Protein AF-A0A1I3JMV0-F1 (afdb_monomer)

Radius of gyration: 22.83 Å; Cα contacts (8 Å, |Δi|>4): 314; chains: 1; bounding box: 61×29×80 Å

Sequence (159 aa):
MKTINHLLLVSIFSLASVAQADSAPYCWLLNTAMPGHGDTQLQLFDFNEQANQEANHRKKNKNRLVSGTASFDILTTPPFQHHTRLVTGSSTTVSDKIEISLHASEAENVPDSAQKRLWSGTYHLILDANTLNGIFLLRASEDDPQQTFNGEATFTQCE

Secondary structure (DSSP, 8-state):
-----------------------PPEEEEEE---TTBPPEEEEEES---TTT----------PEEEEEEEEEEE-SSSSPEEEEEEEEEEEEEETTEEEEEEEEPP-TT--SSTTHHHHHPEEEEEEETTT--EEEEEES-SS-TT-EEEEEEEEE---

Nearest PDB structures (foldseek):
  7our-assembly1_F  TM=5.540E-01  e=3.160E-01  Gammaproteobacteria bacterium
  2erv-assembly2_B  TM=3.491E-01  e=4.349E-01  Pseudomonas aeruginosa
  6l1m-assembly1_A  TM=2.552E-01  e=2.654E+00  Homo sapiens

Foldseek 3Di:
DDDDDDPPPPPPPPPPPPPPVPPAWWWKFWCLVDPQKDTKIWTKDPDDPPVPDPDDDDDDQDWDKIKDKIWMWGRPDPPIDIDIFIKIWTWGDDPQKIKTKIFTDQDPPDPPDLVNLSRGWIKIFIAGNPQRKGKIWTQSDPVCNVPIGITIIHTDHDD

Structure (mmCIF, N/CA/C/O backbone):
data_AF-A0A1I3JMV0-F1
#
_entry.id   AF-A0A1I3JMV0-F1
#
loop_
_atom_site.group_PDB
_atom_site.id
_atom_site.type_symbol
_atom_site.label_atom_id
_atom_site.label_alt_id
_atom_site.label_comp_id
_atom_site.label_asym_id
_atom_site.label_entity_id
_atom_site.label_seq_id
_atom_site.pdbx_PDB_ins_code
_atom_site.Cartn_x
_atom_site.Cartn_y
_atom_site.Cartn_z
_atom_site.occupancy
_atom_site.B_iso_or_equiv
_atom_site.auth_seq_id
_atom_site.auth_comp_id
_atom_site.auth_asym_id
_atom_site.auth_atom_id
_atom_site.pdbx_PDB_model_num
ATOM 1 N N . MET A 1 1 ? 41.546 13.741 65.936 1.00 41.06 1 MET A N 1
ATOM 2 C CA . MET A 1 1 ? 41.563 13.034 64.635 1.00 41.06 1 MET A CA 1
ATOM 3 C C . MET A 1 1 ? 40.143 12.592 64.326 1.00 41.06 1 MET A C 1
ATOM 5 O O . MET A 1 1 ? 39.497 12.049 65.209 1.00 41.06 1 MET A O 1
ATOM 9 N N . LYS A 1 2 ? 39.637 12.950 63.140 1.00 39.88 2 LYS A N 1
ATOM 10 C CA . LYS A 1 2 ? 38.269 12.686 62.666 1.00 39.88 2 LYS A CA 1
ATOM 11 C C . LYS A 1 2 ? 38.159 11.230 62.206 1.00 39.88 2 LYS A C 1
ATOM 13 O O . LYS A 1 2 ? 38.969 10.817 61.384 1.00 39.88 2 LYS A O 1
ATOM 18 N N . THR A 1 3 ? 37.148 10.501 62.659 1.00 46.22 3 THR A N 1
ATOM 19 C CA . THR A 1 3 ? 36.692 9.265 62.013 1.00 46.22 3 THR A CA 1
ATOM 20 C C . THR A 1 3 ? 35.304 9.515 61.438 1.00 46.22 3 THR A C 1
ATOM 22 O O . THR A 1 3 ? 34.389 9.980 62.112 1.00 46.22 3 THR A O 1
ATOM 25 N N . ILE A 1 4 ? 35.221 9.332 60.127 1.00 51.75 4 ILE A N 1
ATOM 26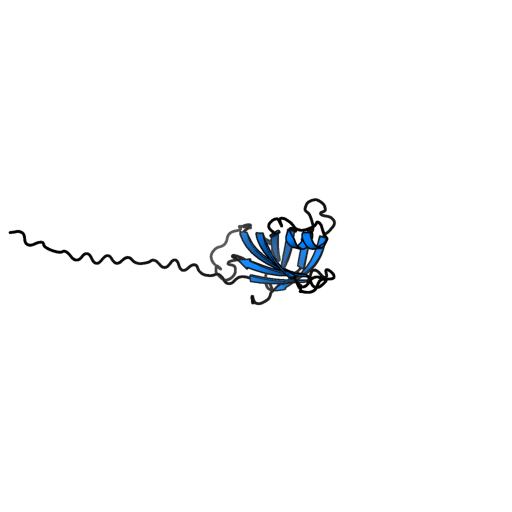 C CA . ILE A 1 4 ? 34.103 9.686 59.263 1.00 51.75 4 ILE A CA 1
ATOM 27 C C . ILE A 1 4 ? 33.124 8.507 59.265 1.00 51.75 4 ILE A C 1
ATOM 29 O O . ILE A 1 4 ? 33.499 7.394 58.907 1.00 51.75 4 ILE A O 1
ATOM 33 N N . ASN A 1 5 ? 31.875 8.754 59.666 1.00 47.25 5 ASN A N 1
ATOM 34 C CA . ASN A 1 5 ? 30.758 7.838 59.439 1.00 47.25 5 ASN A CA 1
ATOM 35 C C . ASN A 1 5 ? 30.453 7.813 57.936 1.00 47.25 5 ASN A C 1
ATOM 37 O O . ASN A 1 5 ? 29.915 8.782 57.401 1.00 47.25 5 ASN A O 1
ATOM 41 N N . HIS A 1 6 ? 30.772 6.718 57.251 1.00 43.16 6 HIS A N 1
ATOM 42 C CA . HIS A 1 6 ? 30.294 6.493 55.890 1.00 43.16 6 HIS A CA 1
ATOM 43 C C . HIS A 1 6 ? 28.914 5.832 55.941 1.00 43.16 6 HIS A C 1
ATOM 45 O O . HIS A 1 6 ? 28.786 4.618 56.071 1.00 43.16 6 HIS A O 1
ATOM 51 N N . LEU A 1 7 ? 27.876 6.668 55.853 1.00 44.28 7 LEU A N 1
ATOM 52 C CA . LEU A 1 7 ? 26.526 6.242 55.500 1.00 44.28 7 LEU A CA 1
ATOM 53 C C . LEU A 1 7 ? 26.563 5.761 54.041 1.00 44.28 7 LEU A C 1
ATOM 55 O O . LEU A 1 7 ? 26.740 6.559 53.120 1.00 44.28 7 LEU A O 1
ATOM 59 N N . LEU A 1 8 ? 26.442 4.454 53.834 1.00 45.06 8 LEU A N 1
ATOM 60 C CA . LEU A 1 8 ? 26.354 3.849 52.509 1.00 45.06 8 LEU A CA 1
ATOM 61 C C . LEU A 1 8 ? 24.922 4.066 51.995 1.00 45.06 8 LEU A C 1
ATOM 63 O O . LEU A 1 8 ? 24.015 3.291 52.290 1.00 45.06 8 LEU A O 1
ATOM 67 N N . LEU A 1 9 ? 24.701 5.179 51.286 1.00 42.88 9 LEU A N 1
ATOM 68 C CA . LEU A 1 9 ? 23.481 5.394 50.510 1.00 42.88 9 LEU A CA 1
ATOM 69 C C . LEU A 1 9 ? 23.468 4.378 49.363 1.00 42.88 9 LEU A C 1
ATOM 71 O O . LEU A 1 9 ? 24.191 4.519 48.379 1.00 42.88 9 LEU A O 1
ATOM 75 N N . VAL A 1 10 ? 22.632 3.353 49.496 1.00 49.62 10 VAL A N 1
ATOM 76 C CA . VAL A 1 10 ? 22.263 2.468 48.393 1.00 49.62 10 VAL A CA 1
ATOM 77 C C . VAL A 1 10 ? 21.330 3.264 47.480 1.00 49.62 10 VAL A C 1
ATOM 79 O O . VAL A 1 10 ? 20.122 3.325 47.698 1.00 49.62 10 VAL A O 1
ATOM 82 N N . SER A 1 11 ? 21.893 3.938 46.479 1.00 52.22 11 SER A N 1
ATOM 83 C CA . SER A 1 11 ? 21.122 4.535 45.391 1.00 52.22 11 SER A CA 1
ATOM 84 C C . SER A 1 11 ? 20.624 3.417 44.480 1.00 52.22 11 SER A C 1
ATOM 86 O O . SER A 1 11 ? 21.315 3.001 43.550 1.00 52.22 11 SER A O 1
ATOM 88 N N . ILE A 1 12 ? 19.425 2.914 44.774 1.00 55.97 12 ILE A N 1
ATOM 89 C CA . ILE A 1 12 ? 18.646 2.083 43.858 1.00 55.97 12 ILE A CA 1
ATOM 90 C C . ILE A 1 12 ? 18.182 3.014 42.734 1.00 55.97 12 ILE A C 1
ATOM 92 O O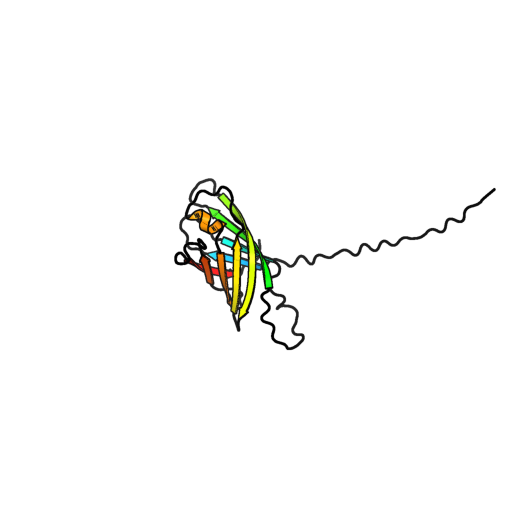 . ILE A 1 12 ? 17.104 3.603 42.791 1.00 55.97 12 ILE A O 1
ATOM 96 N N . PHE A 1 13 ? 19.030 3.204 41.724 1.00 47.25 13 PHE A N 1
ATOM 97 C CA . PHE A 1 13 ? 18.570 3.686 40.431 1.00 47.25 13 PHE A CA 1
ATOM 98 C C . PHE A 1 13 ? 17.745 2.559 39.821 1.00 47.25 13 PHE A C 1
ATOM 100 O O . PHE A 1 13 ? 18.263 1.677 39.139 1.00 47.25 13 PHE A O 1
ATOM 107 N N . SER A 1 14 ? 16.448 2.571 40.119 1.00 43.62 14 SER A N 1
ATOM 108 C CA . SER A 1 14 ? 15.452 1.876 39.324 1.00 43.62 14 SER A CA 1
ATOM 109 C C . SER A 1 14 ? 15.535 2.463 37.920 1.00 43.62 14 SER A C 1
ATOM 111 O O . SER A 1 14 ? 14.951 3.507 37.632 1.00 43.62 14 SER A O 1
ATOM 113 N N . LEU A 1 15 ? 16.315 1.814 37.057 1.00 46.97 15 LEU A N 1
ATOM 114 C CA . LEU A 1 15 ? 16.140 1.904 35.619 1.00 46.97 15 LEU A CA 1
ATOM 115 C C . LEU A 1 15 ? 14.713 1.425 35.369 1.00 46.97 15 LEU A C 1
ATOM 117 O O . LEU A 1 15 ? 14.444 0.229 35.292 1.00 46.97 15 LEU A O 1
ATOM 121 N N . ALA A 1 16 ? 13.775 2.370 35.334 1.00 45.84 16 ALA A N 1
ATOM 122 C CA . ALA A 1 16 ? 12.513 2.161 34.667 1.00 45.84 16 ALA A CA 1
ATOM 123 C C . ALA A 1 16 ? 12.890 1.906 33.210 1.00 45.84 16 ALA A C 1
ATOM 125 O O . ALA A 1 16 ? 13.118 2.841 32.443 1.00 45.84 16 ALA A O 1
ATOM 126 N N . SER A 1 17 ? 13.070 0.630 32.867 1.00 40.78 17 SER A N 1
ATOM 127 C CA . SER A 1 17 ? 13.073 0.185 31.489 1.00 40.78 17 SER A CA 1
ATOM 128 C C . SER A 1 17 ? 11.792 0.735 30.887 1.00 40.78 17 SER A C 1
ATOM 130 O O . SER A 1 17 ? 10.696 0.269 31.194 1.00 40.78 17 SER A O 1
ATOM 132 N N . VAL A 1 18 ? 11.933 1.778 30.076 1.00 44.56 18 VAL A N 1
ATOM 133 C CA . VAL A 1 18 ? 10.952 2.104 29.056 1.00 44.56 18 VAL A CA 1
ATOM 134 C C . VAL A 1 18 ? 10.909 0.879 28.159 1.00 44.56 18 VAL A C 1
ATOM 136 O O . VAL A 1 18 ? 11.702 0.728 27.238 1.00 44.56 18 VAL A O 1
ATOM 139 N N . ALA A 1 19 ? 10.034 -0.060 28.503 1.00 41.94 19 ALA A N 1
ATOM 140 C CA . ALA A 1 19 ? 9.543 -1.025 27.552 1.00 41.94 19 ALA A CA 1
ATOM 141 C C . ALA A 1 19 ? 8.811 -0.189 26.500 1.00 41.94 19 ALA A C 1
ATOM 143 O O . ALA A 1 19 ? 7.637 0.142 26.659 1.00 41.94 19 ALA A O 1
ATOM 144 N N . GLN A 1 20 ? 9.535 0.243 25.465 1.00 40.91 20 GLN A N 1
ATOM 145 C CA . GLN A 1 20 ? 8.908 0.470 24.176 1.00 40.91 20 GLN A CA 1
ATOM 146 C C . GLN A 1 20 ? 8.274 -0.872 23.848 1.00 40.91 20 GLN A C 1
ATOM 148 O O . GLN A 1 20 ? 8.967 -1.853 23.589 1.00 4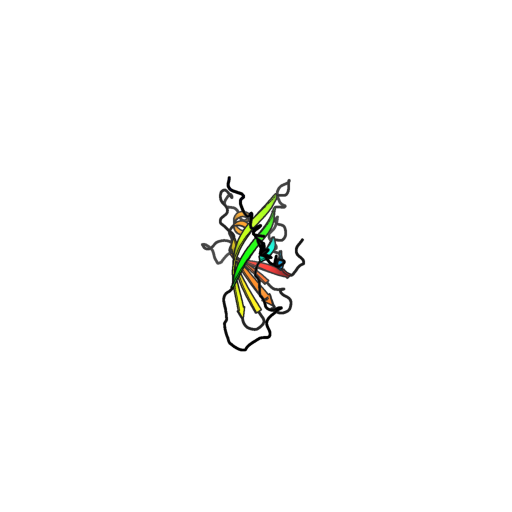0.91 20 GLN A O 1
ATOM 153 N N . ALA A 1 21 ? 6.958 -0.951 24.020 1.00 43.69 21 ALA A N 1
ATOM 154 C CA . ALA A 1 21 ? 6.198 -2.011 23.408 1.00 43.69 21 ALA A CA 1
ATOM 155 C C . ALA A 1 21 ? 6.440 -1.839 21.908 1.00 43.69 21 ALA A C 1
ATOM 157 O O . ALA A 1 21 ? 5.858 -0.946 21.296 1.00 43.69 21 ALA A O 1
ATOM 158 N N . ASP A 1 22 ? 7.376 -2.617 21.364 1.00 51.56 22 ASP A N 1
ATOM 159 C CA . ASP A 1 22 ? 7.527 -2.827 19.930 1.00 51.56 22 ASP A CA 1
ATOM 160 C C . ASP A 1 22 ? 6.198 -3.417 19.461 1.00 51.56 22 ASP A C 1
ATOM 162 O O . ASP A 1 22 ? 5.964 -4.626 19.518 1.00 51.56 22 ASP A O 1
ATOM 166 N N . SER A 1 23 ? 5.252 -2.549 19.107 1.00 63.88 23 SER A N 1
ATOM 167 C CA . SER A 1 23 ? 4.030 -2.983 18.459 1.00 63.88 23 SER A CA 1
ATOM 168 C C . SER A 1 23 ? 4.453 -3.555 17.116 1.00 63.88 23 SER A C 1
ATOM 170 O O . SER A 1 23 ? 4.969 -2.813 16.275 1.00 63.88 23 SER A O 1
ATOM 172 N N . ALA A 1 24 ? 4.264 -4.862 16.937 1.00 79.44 24 ALA A N 1
ATOM 173 C CA . ALA A 1 24 ? 4.505 -5.508 15.658 1.00 79.44 24 ALA A CA 1
ATOM 174 C C . ALA A 1 24 ? 3.763 -4.729 14.554 1.00 79.44 24 ALA A C 1
ATOM 176 O O . ALA A 1 24 ? 2.603 -4.350 14.764 1.00 79.44 24 ALA A O 1
ATOM 177 N N . PRO A 1 25 ? 4.421 -4.436 13.419 1.00 87.25 25 PRO A N 1
ATOM 178 C CA . PRO A 1 25 ? 3.782 -3.698 12.345 1.00 87.25 25 PRO A CA 1
ATOM 179 C C . PRO A 1 25 ? 2.644 -4.511 11.722 1.00 87.25 25 PRO A C 1
ATOM 181 O O . PRO A 1 25 ? 2.589 -5.737 11.819 1.00 87.25 25 PRO A O 1
ATOM 184 N N . TYR A 1 26 ? 1.741 -3.806 11.051 1.00 89.94 26 TYR A N 1
ATOM 185 C CA . TYR A 1 26 ? 0.752 -4.393 10.156 1.00 89.94 26 TYR A CA 1
ATOM 186 C C . TYR A 1 26 ? 1.300 -4.359 8.737 1.00 89.94 26 TYR A C 1
ATOM 188 O O . TYR A 1 26 ? 1.816 -3.322 8.314 1.00 89.94 26 TYR A O 1
ATOM 196 N N . CYS A 1 27 ? 1.173 -5.467 8.006 1.00 92.19 27 CYS A N 1
ATOM 197 C CA . CYS A 1 27 ? 1.750 -5.599 6.677 1.00 92.19 27 CYS A CA 1
ATOM 198 C C . CYS A 1 27 ? 0.709 -5.916 5.607 1.00 92.19 27 CYS A C 1
ATOM 200 O O . CYS A 1 27 ? -0.184 -6.739 5.803 1.00 92.19 27 CYS A O 1
ATOM 202 N N . TRP A 1 28 ? 0.867 -5.285 4.447 1.00 93.44 28 TRP A N 1
ATOM 203 C CA . TRP A 1 28 ? 0.074 -5.552 3.255 1.00 93.44 28 TRP A CA 1
ATOM 204 C C . TRP A 1 28 ? 0.958 -5.768 2.040 1.00 93.44 28 TRP A C 1
ATOM 206 O O . TRP A 1 28 ? 1.984 -5.108 1.873 1.00 93.44 28 TRP A O 1
ATOM 216 N N . LEU A 1 29 ? 0.486 -6.639 1.158 1.00 93.62 29 LEU A N 1
ATOM 217 C CA . LEU A 1 29 ? 0.948 -6.740 -0.213 1.00 93.62 29 LEU A CA 1
ATOM 218 C C . LEU A 1 29 ? -0.028 -5.969 -1.108 1.00 93.62 29 LEU A C 1
ATOM 220 O O . LEU A 1 29 ? -1.222 -6.283 -1.144 1.00 93.62 29 LEU A O 1
ATOM 224 N N . LEU A 1 30 ? 0.471 -4.938 -1.786 1.00 90.88 30 LEU A N 1
ATOM 225 C CA . LEU A 1 30 ? -0.292 -4.083 -2.689 1.00 90.88 30 LEU A CA 1
ATOM 226 C C . LEU A 1 30 ? 0.070 -4.425 -4.136 1.00 90.88 30 LEU A C 1
ATOM 228 O O . LEU A 1 30 ? 1.153 -4.079 -4.621 1.00 90.88 30 LEU A O 1
ATOM 232 N N . ASN A 1 31 ? -0.848 -5.080 -4.841 1.00 87.44 31 ASN A N 1
ATOM 233 C CA . ASN A 1 31 ? -0.652 -5.421 -6.246 1.00 87.44 31 ASN A CA 1
ATOM 234 C C . ASN A 1 31 ? -1.087 -4.257 -7.146 1.00 87.44 31 ASN A C 1
ATOM 236 O O . ASN A 1 31 ? -2.276 -4.035 -7.367 1.00 87.44 31 ASN A O 1
ATOM 240 N N . THR A 1 32 ? -0.118 -3.505 -7.669 1.00 74.19 32 THR A N 1
ATOM 241 C CA . THR A 1 32 ? -0.363 -2.338 -8.543 1.00 74.19 32 THR A CA 1
ATOM 242 C C . THR A 1 32 ? -0.674 -2.710 -9.987 1.00 74.19 32 THR A C 1
ATOM 244 O O . THR A 1 32 ? -1.045 -1.828 -10.765 1.00 74.19 32 THR A O 1
ATOM 247 N N . ALA A 1 33 ? -0.481 -3.980 -10.364 1.00 74.69 33 ALA A N 1
ATOM 248 C CA . ALA A 1 33 ? -0.501 -4.466 -11.741 1.00 74.69 33 ALA A CA 1
ATOM 249 C C . ALA A 1 33 ? 0.341 -3.609 -12.714 1.00 74.69 33 ALA A C 1
ATOM 251 O O . ALA A 1 33 ? 0.103 -3.618 -13.925 1.00 74.69 33 ALA A O 1
ATOM 252 N N . MET A 1 34 ? 1.322 -2.850 -12.204 1.00 76.69 34 MET A N 1
ATOM 253 C CA . MET A 1 34 ? 2.150 -1.974 -13.020 1.00 76.69 34 MET A CA 1
ATOM 254 C C . MET A 1 34 ? 3.223 -2.809 -13.732 1.00 76.69 34 MET A C 1
ATOM 256 O O . MET A 1 34 ? 4.035 -3.457 -13.068 1.00 76.69 34 MET A O 1
ATOM 260 N N . PRO A 1 35 ? 3.276 -2.801 -15.078 1.00 76.50 35 PRO A N 1
ATOM 261 C CA . PRO A 1 35 ? 4.269 -3.578 -15.806 1.00 76.50 35 PRO A CA 1
ATOM 262 C C . PRO A 1 35 ? 5.692 -3.207 -15.387 1.00 76.50 35 PRO A C 1
ATOM 264 O O . PRO A 1 35 ? 6.053 -2.032 -15.369 1.00 76.50 35 PRO A O 1
ATOM 267 N N . GLY A 1 36 ? 6.508 -4.221 -15.094 1.00 77.31 36 GLY A N 1
ATOM 268 C CA . GLY A 1 36 ? 7.910 -4.016 -14.741 1.00 77.31 36 GLY A CA 1
ATOM 269 C C . GLY A 1 36 ? 8.181 -3.700 -13.269 1.00 77.31 36 GLY A C 1
ATOM 270 O O . GLY A 1 36 ? 9.335 -3.450 -12.918 1.00 77.31 36 GLY A O 1
ATOM 271 N N . HIS A 1 37 ? 7.156 -3.749 -12.421 1.00 77.75 37 HIS A N 1
ATOM 272 C CA . HIS A 1 37 ? 7.267 -3.563 -10.980 1.00 77.75 37 HIS A CA 1
ATOM 273 C C . HIS A 1 37 ? 6.805 -4.813 -10.234 1.00 77.75 37 HIS A C 1
ATOM 275 O O . HIS A 1 37 ? 5.878 -5.496 -10.670 1.00 77.75 37 HIS A O 1
ATOM 281 N N . GLY A 1 38 ? 7.480 -5.111 -9.125 1.00 82.06 38 GLY A N 1
ATOM 282 C CA . GLY A 1 38 ? 6.983 -6.069 -8.143 1.00 82.06 38 GLY A CA 1
ATOM 283 C C . GLY A 1 38 ? 5.822 -5.487 -7.335 1.00 82.06 38 GLY A C 1
ATOM 284 O O . GLY A 1 38 ? 5.517 -4.292 -7.416 1.00 82.06 38 GLY A O 1
ATOM 285 N N . ASP A 1 39 ? 5.195 -6.336 -6.527 1.00 87.50 39 ASP A N 1
ATOM 286 C CA . ASP A 1 39 ? 4.200 -5.886 -5.560 1.00 87.50 39 ASP A CA 1
ATOM 287 C C . ASP A 1 39 ? 4.821 -4.897 -4.565 1.00 87.50 39 ASP A C 1
ATOM 289 O O . ASP A 1 39 ? 5.998 -4.991 -4.208 1.00 87.50 39 ASP A O 1
ATOM 293 N N . THR A 1 40 ? 4.023 -3.930 -4.113 1.00 87.44 40 THR A N 1
ATOM 294 C CA . THR A 1 40 ? 4.461 -3.000 -3.070 1.00 87.44 40 THR A CA 1
ATOM 295 C C . THR A 1 40 ? 4.156 -3.597 -1.704 1.00 87.44 40 THR A C 1
ATOM 297 O O . THR A 1 40 ? 2.998 -3.847 -1.379 1.00 87.44 40 THR A O 1
ATOM 300 N N . GLN A 1 41 ? 5.180 -3.806 -0.886 1.00 91.56 41 GLN A N 1
ATOM 301 C CA . GLN A 1 41 ? 5.014 -4.170 0.515 1.00 91.56 41 GLN A CA 1
ATOM 302 C C . GLN A 1 41 ? 4.803 -2.902 1.341 1.00 91.56 41 GLN A C 1
ATOM 304 O O . GLN A 1 41 ? 5.639 -2.000 1.325 1.00 91.56 41 GLN A O 1
ATOM 309 N N . LEU A 1 42 ? 3.692 -2.829 2.065 1.00 91.06 42 LEU A N 1
ATOM 310 C CA . LEU A 1 42 ? 3.376 -1.729 2.966 1.00 91.06 42 LEU A CA 1
ATOM 311 C C . LEU A 1 42 ? 3.432 -2.227 4.408 1.00 91.06 42 LEU A C 1
ATOM 313 O O . LEU A 1 42 ? 2.665 -3.114 4.766 1.00 91.06 42 LEU A O 1
ATOM 317 N N . GLN A 1 43 ? 4.286 -1.629 5.233 1.00 92.75 43 GLN A N 1
ATOM 318 C CA . GLN A 1 43 ? 4.376 -1.894 6.668 1.00 92.75 43 GLN A CA 1
ATOM 319 C C . GLN A 1 43 ? 3.945 -0.640 7.425 1.00 92.75 43 GLN A C 1
ATOM 321 O O . GLN A 1 43 ? 4.497 0.428 7.174 1.00 92.75 43 GLN A O 1
ATOM 326 N N . LEU A 1 44 ? 2.978 -0.736 8.339 1.00 90.44 44 LEU A N 1
ATOM 327 C CA . LEU A 1 44 ? 2.513 0.389 9.157 1.00 90.44 44 LEU A CA 1
ATOM 328 C C . LEU A 1 44 ? 2.624 0.086 10.650 1.00 90.44 44 LEU A C 1
ATOM 330 O O . LEU A 1 44 ? 2.272 -0.998 11.113 1.00 90.44 44 LEU A O 1
ATOM 334 N N . PHE A 1 45 ? 3.039 1.094 11.407 1.00 84.75 45 PHE A N 1
ATOM 335 C CA . PHE A 1 45 ? 3.061 1.114 12.863 1.00 84.75 45 PHE A CA 1
ATOM 336 C C . PHE A 1 45 ? 1.858 1.900 13.395 1.00 84.75 45 PHE A C 1
ATOM 338 O O . PHE A 1 45 ? 1.342 2.802 12.730 1.00 84.75 45 PHE A O 1
ATOM 345 N N . ASP A 1 46 ? 1.419 1.554 14.609 1.00 73.00 46 ASP A N 1
ATOM 346 C CA . ASP A 1 46 ? 0.309 2.220 15.313 1.00 73.00 46 ASP A CA 1
ATOM 347 C C . ASP A 1 46 ? -1.050 2.153 14.570 1.00 73.00 46 ASP A C 1
ATOM 349 O O . ASP A 1 46 ? -1.928 3.014 14.683 1.00 73.00 46 ASP A O 1
ATOM 353 N N . PHE A 1 47 ? -1.256 1.088 13.785 1.00 64.38 47 PHE A N 1
ATOM 354 C CA . PHE A 1 47 ? -2.528 0.827 13.120 1.00 64.38 47 PHE A CA 1
ATOM 355 C C . PHE A 1 47 ? -3.485 0.068 14.055 1.00 64.38 47 PHE A C 1
ATOM 357 O O . PHE A 1 47 ? -3.557 -1.150 14.071 1.00 64.38 47 PHE A O 1
ATOM 364 N N . ASN A 1 48 ? -4.259 0.836 14.823 1.00 58.84 48 ASN A N 1
ATOM 365 C CA . ASN A 1 48 ? -5.456 0.418 15.565 1.00 58.84 48 ASN A CA 1
ATOM 366 C C . ASN A 1 48 ? -5.270 -0.502 16.801 1.00 58.84 48 ASN A C 1
ATOM 368 O O . ASN A 1 48 ? -5.014 -1.696 16.713 1.00 58.84 48 ASN A O 1
ATOM 372 N N . GLU A 1 49 ? -5.599 0.058 17.974 1.00 50.44 49 GLU A N 1
ATOM 373 C CA . GLU A 1 49 ? -5.832 -0.617 19.268 1.00 50.44 49 GLU A CA 1
ATOM 374 C C . GLU A 1 49 ? -7.131 -1.461 19.336 1.00 50.44 49 GLU A C 1
ATOM 376 O O . GLU A 1 49 ? -7.611 -1.770 20.430 1.00 50.44 49 GLU A O 1
ATOM 381 N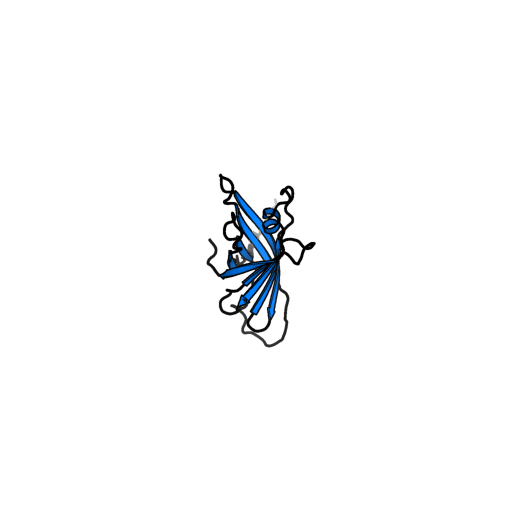 N . GLN A 1 50 ? -7.766 -1.831 18.216 1.00 47.16 50 GLN A N 1
ATOM 382 C CA . GLN A 1 50 ? -9.036 -2.584 18.253 1.00 47.16 50 GLN A CA 1
ATOM 383 C C . GLN A 1 50 ? -8.911 -4.006 18.824 1.00 47.16 50 GLN A C 1
ATOM 385 O O . GLN A 1 50 ? -9.929 -4.662 19.012 1.00 47.16 50 GLN A O 1
ATOM 390 N N . ALA A 1 51 ? -7.707 -4.446 19.197 1.00 46.06 51 ALA A N 1
ATOM 391 C CA . ALA A 1 51 ? -7.506 -5.653 19.989 1.00 46.06 51 ALA A CA 1
ATOM 392 C C . ALA A 1 51 ? -7.652 -5.457 21.514 1.00 46.06 51 ALA A C 1
ATOM 394 O O . ALA A 1 51 ? -7.658 -6.463 22.215 1.00 46.06 51 ALA A O 1
ATOM 395 N N . ASN A 1 52 ? -7.761 -4.230 22.061 1.00 39.19 52 ASN A N 1
ATOM 396 C CA . ASN A 1 52 ? -7.602 -4.059 23.519 1.00 39.19 52 ASN A CA 1
ATOM 397 C C . ASN A 1 52 ? -8.626 -3.235 24.309 1.00 39.19 52 ASN A C 1
ATOM 399 O O . ASN A 1 52 ? -8.472 -3.187 25.527 1.00 39.19 52 ASN A O 1
ATOM 403 N N . GLN A 1 53 ? -9.665 -2.615 23.735 1.00 40.59 53 GLN A N 1
ATOM 404 C CA . GLN A 1 53 ? -10.636 -1.876 24.568 1.00 40.59 53 GLN A CA 1
ATOM 405 C C . GLN A 1 53 ? -12.087 -1.971 24.079 1.00 40.59 53 GLN A C 1
ATOM 407 O O . GLN A 1 53 ? -12.701 -0.991 23.656 1.00 40.59 53 GLN A O 1
ATOM 412 N N . GLU A 1 54 ? -12.700 -3.132 24.312 1.00 44.31 54 GLU A N 1
ATOM 413 C CA . GLU A 1 54 ? -14.042 -3.155 24.905 1.00 44.31 54 GLU A CA 1
ATOM 414 C C . GLU A 1 54 ? -13.999 -2.44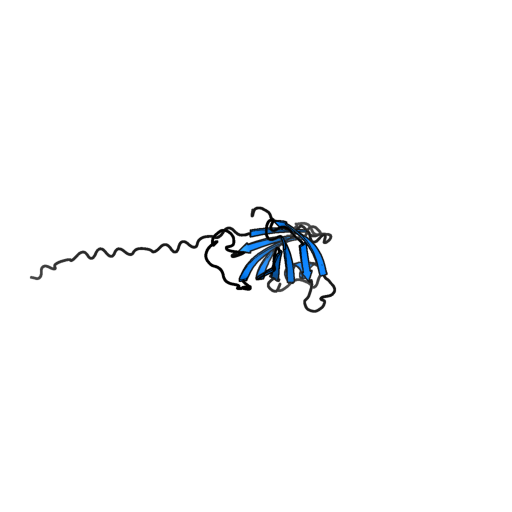5 26.274 1.00 44.31 54 GLU A C 1
ATOM 416 O O . GLU A 1 54 ? -13.974 -3.074 27.325 1.00 44.31 54 GLU A O 1
ATOM 421 N N . ALA A 1 55 ? -13.930 -1.115 26.298 1.00 43.31 55 ALA A N 1
ATOM 422 C CA . ALA A 1 55 ? -14.098 -0.366 27.538 1.00 43.31 55 ALA A CA 1
ATOM 423 C C . ALA A 1 55 ? -14.547 1.068 27.244 1.00 43.31 55 ALA A C 1
ATOM 425 O O . ALA A 1 55 ? -13.746 1.991 27.137 1.00 43.31 55 ALA A O 1
ATOM 426 N N . ASN A 1 56 ? -15.870 1.242 27.223 1.00 37.69 56 ASN A N 1
ATOM 427 C CA . ASN A 1 56 ? -16.605 2.504 27.357 1.00 37.69 56 ASN A CA 1
ATOM 428 C C . ASN A 1 56 ? -16.966 3.244 26.058 1.00 37.69 56 ASN A C 1
ATOM 430 O O . ASN A 1 56 ? -16.290 4.152 25.585 1.00 37.69 56 ASN A O 1
ATOM 434 N N . HIS A 1 57 ? -18.157 2.907 25.558 1.00 45.06 57 HIS A N 1
ATOM 435 C CA . HIS A 1 57 ? -19.170 3.824 25.024 1.00 45.06 57 HIS A CA 1
ATOM 436 C C . HIS A 1 57 ? -18.773 5.317 24.919 1.00 45.06 57 HIS A C 1
ATOM 438 O O . HIS A 1 57 ? -19.022 6.083 25.849 1.00 45.06 57 HIS A O 1
ATOM 444 N N . ARG A 1 58 ? -18.273 5.769 23.757 1.00 39.88 58 ARG A N 1
ATOM 445 C CA . ARG A 1 58 ? -18.617 7.072 23.132 1.00 39.88 58 ARG A CA 1
ATOM 446 C C . ARG A 1 58 ? -17.813 7.321 21.852 1.00 39.88 58 ARG A C 1
ATOM 448 O O . ARG A 1 58 ? -16.603 7.490 21.892 1.00 39.88 58 ARG A O 1
ATOM 455 N N . LYS A 1 59 ? -18.549 7.453 20.742 1.00 47.50 59 LYS A N 1
ATOM 456 C CA . LYS A 1 59 ? -18.239 8.232 19.529 1.00 47.50 59 LYS A CA 1
ATOM 457 C C . LYS A 1 59 ? -16.941 9.050 19.605 1.00 47.50 59 LYS A C 1
ATOM 459 O O . LYS A 1 59 ? -16.975 10.174 20.102 1.00 47.50 59 LYS A O 1
ATOM 464 N N . LYS A 1 60 ? -15.854 8.570 19.007 1.00 44.88 60 LYS A N 1
ATOM 465 C CA . LYS A 1 60 ? -14.871 9.455 18.377 1.00 44.88 60 LYS A CA 1
ATOM 466 C C . LYS A 1 60 ? -14.285 8.753 17.162 1.00 44.88 60 LYS A C 1
ATOM 468 O O . LYS A 1 60 ? -13.447 7.873 17.299 1.00 44.88 60 LYS A O 1
ATOM 473 N N . ASN A 1 61 ? -14.737 9.197 15.996 1.00 51.88 61 ASN A N 1
ATOM 474 C CA . ASN A 1 61 ? -14.084 9.016 14.708 1.00 51.88 61 ASN A CA 1
ATOM 475 C C . ASN A 1 61 ? -12.730 9.752 14.776 1.00 51.88 61 ASN A C 1
ATOM 477 O O . ASN A 1 61 ? -12.604 10.900 14.355 1.00 51.88 61 ASN A O 1
ATOM 481 N N . LYS A 1 62 ? -11.769 9.195 15.518 1.00 59.94 62 LYS A N 1
ATOM 482 C CA . LYS A 1 62 ? -10.441 9.785 15.679 1.00 59.94 62 LYS A CA 1
ATOM 483 C C . LYS A 1 62 ? -9.645 9.367 14.459 1.00 59.94 62 LYS A C 1
ATOM 485 O O . LYS A 1 62 ? -9.277 8.202 14.363 1.00 59.94 62 LYS A O 1
ATOM 490 N N . ASN A 1 63 ? -9.362 10.322 13.579 1.00 70.50 63 ASN A N 1
ATOM 491 C CA . ASN A 1 63 ? -8.268 10.166 12.634 1.00 70.50 63 ASN A CA 1
ATOM 492 C C . ASN A 1 63 ? -7.016 9.833 13.453 1.00 70.50 63 ASN A C 1
ATOM 494 O O . ASN A 1 63 ? -6.616 10.619 14.319 1.00 70.50 63 ASN A O 1
ATOM 498 N N . ARG A 1 64 ? -6.455 8.646 13.245 1.00 78.38 64 ARG A N 1
ATOM 499 C CA . ARG A 1 64 ? -5.207 8.220 13.878 1.00 78.38 64 ARG A CA 1
ATOM 500 C C . ARG A 1 64 ? -4.074 8.503 12.923 1.00 78.38 64 ARG A C 1
ATOM 502 O O . ARG A 1 64 ? -4.213 8.223 11.739 1.00 78.38 64 ARG A O 1
ATOM 509 N N . LEU A 1 65 ? -2.980 9.052 13.430 1.00 84.94 65 LEU A N 1
ATOM 510 C CA . LEU A 1 65 ? -1.765 9.173 12.640 1.00 84.94 65 LEU A CA 1
ATOM 511 C C . LEU A 1 65 ? -1.159 7.784 12.485 1.00 84.94 65 LEU A C 1
ATOM 513 O O . LEU A 1 65 ? -1.113 7.026 13.447 1.00 84.94 65 LEU A O 1
ATOM 517 N N . VAL A 1 66 ? -0.736 7.461 11.273 1.00 86.94 66 VAL A N 1
ATOM 518 C CA . VAL A 1 66 ? -0.073 6.197 10.953 1.00 86.94 66 VAL A CA 1
ATOM 519 C C . VAL A 1 66 ? 1.214 6.508 10.212 1.00 86.94 66 VAL A C 1
ATOM 521 O O . VAL A 1 66 ? 1.289 7.480 9.452 1.00 86.94 66 VAL A O 1
ATOM 524 N N . SER A 1 67 ? 2.236 5.700 10.438 1.00 89.00 67 SER A N 1
ATOM 525 C CA . SER A 1 67 ? 3.522 5.829 9.762 1.00 89.00 67 SER A CA 1
ATOM 526 C C . SER A 1 67 ? 4.105 4.459 9.478 1.00 89.00 67 SER A C 1
ATOM 528 O O . SER A 1 67 ? 3.718 3.469 10.094 1.00 89.00 67 SER A O 1
ATOM 530 N N . GLY A 1 68 ? 5.035 4.392 8.538 1.00 89.44 68 GLY A N 1
ATOM 531 C CA . GLY A 1 68 ? 5.738 3.158 8.244 1.00 89.44 68 GLY A CA 1
ATOM 532 C C . GLY A 1 68 ? 6.478 3.224 6.926 1.00 89.44 68 GLY A C 1
ATOM 533 O O . GLY A 1 68 ? 6.972 4.288 6.551 1.00 89.44 68 GLY A O 1
ATOM 534 N N . THR A 1 69 ? 6.580 2.101 6.231 1.00 90.44 69 THR A N 1
ATOM 535 C CA . THR A 1 69 ? 7.387 1.972 5.020 1.00 90.44 69 THR A CA 1
ATOM 536 C C . THR A 1 69 ? 6.595 1.371 3.870 1.00 90.44 69 THR A C 1
ATOM 538 O O . THR A 1 69 ? 5.805 0.450 4.052 1.00 90.44 69 THR A O 1
ATOM 541 N N . ALA A 1 70 ? 6.819 1.896 2.669 1.00 89.06 70 ALA A N 1
ATOM 542 C CA . ALA A 1 70 ? 6.407 1.272 1.419 1.00 89.06 70 ALA A CA 1
ATOM 543 C C . ALA A 1 70 ? 7.661 0.831 0.658 1.00 89.06 70 ALA A C 1
ATOM 545 O O . ALA A 1 70 ? 8.559 1.648 0.431 1.00 89.06 70 ALA A O 1
ATOM 546 N N . SER A 1 71 ? 7.721 -0.441 0.277 1.00 88.31 71 SER A N 1
ATOM 547 C CA . SER A 1 71 ? 8.843 -1.046 -0.439 1.00 88.31 71 SER A CA 1
ATOM 548 C C . SER A 1 71 ? 8.391 -1.676 -1.750 1.00 88.31 71 SER A C 1
ATOM 550 O O . SER A 1 71 ? 7.332 -2.288 -1.790 1.00 88.31 71 SER A O 1
ATOM 552 N N . PHE A 1 72 ? 9.182 -1.560 -2.813 1.00 83.88 72 PHE A N 1
ATOM 553 C CA . PHE A 1 72 ? 8.871 -2.146 -4.121 1.00 83.88 72 PHE A CA 1
ATOM 554 C C . PHE A 1 72 ? 10.147 -2.472 -4.903 1.00 83.88 72 PHE A C 1
ATOM 556 O O . PHE A 1 72 ? 11.199 -1.859 -4.699 1.00 83.88 72 PHE A O 1
ATOM 563 N N . ASP A 1 73 ? 10.013 -3.393 -5.856 1.00 84.19 73 ASP A N 1
ATOM 564 C CA . ASP A 1 73 ? 11.092 -3.814 -6.748 1.00 84.19 73 ASP A CA 1
ATOM 565 C C . ASP A 1 73 ? 10.880 -3.308 -8.178 1.00 84.19 73 ASP A C 1
ATOM 567 O O . ASP A 1 73 ? 9.765 -3.327 -8.711 1.00 84.19 73 ASP A O 1
ATOM 571 N N . ILE A 1 74 ? 11.967 -2.895 -8.833 1.00 81.00 74 ILE A N 1
ATOM 572 C CA . ILE A 1 74 ? 12.004 -2.610 -10.273 1.00 81.00 74 ILE A CA 1
ATOM 573 C C . ILE A 1 74 ? 12.584 -3.828 -10.993 1.00 81.00 74 ILE A C 1
ATOM 575 O O . ILE A 1 74 ? 13.765 -4.153 -10.847 1.00 81.00 74 ILE A O 1
ATOM 579 N N . LEU A 1 75 ? 11.748 -4.481 -11.800 1.00 81.56 75 LEU A N 1
ATOM 580 C CA . LEU A 1 75 ? 12.059 -5.743 -12.480 1.00 81.56 75 LEU A CA 1
ATOM 581 C C . LEU A 1 75 ? 12.538 -5.544 -13.926 1.00 81.56 75 LEU A C 1
ATOM 583 O O . LEU A 1 75 ? 13.023 -6.481 -14.557 1.00 81.56 75 LEU A O 1
ATOM 587 N N . THR A 1 76 ? 12.413 -4.332 -14.473 1.00 75.94 76 THR A N 1
ATOM 588 C CA . THR A 1 76 ? 12.746 -4.040 -15.879 1.00 75.94 76 THR A CA 1
ATOM 589 C C . THR A 1 76 ? 14.238 -3.953 -16.172 1.00 75.94 76 THR A C 1
ATOM 591 O O . THR A 1 76 ? 14.626 -4.033 -17.336 1.00 75.94 76 THR A O 1
ATOM 594 N N . THR A 1 77 ? 15.077 -3.757 -15.154 1.00 67.81 77 THR A N 1
ATOM 595 C CA . THR A 1 77 ? 16.498 -3.444 -15.341 1.00 67.81 77 THR A CA 1
ATOM 596 C C . THR A 1 77 ? 17.336 -4.300 -14.397 1.00 67.81 77 THR A C 1
ATOM 598 O O . THR A 1 77 ? 17.286 -4.071 -13.194 1.00 67.81 77 THR A O 1
ATOM 601 N N . PRO A 1 78 ? 18.103 -5.288 -14.891 1.00 73.12 78 PRO A N 1
ATOM 602 C CA . PRO A 1 78 ? 19.066 -6.007 -14.063 1.00 73.12 78 PRO A CA 1
ATOM 603 C C . PRO A 1 78 ? 20.263 -5.107 -13.688 1.00 73.12 78 PRO A C 1
ATOM 605 O O . PRO A 1 78 ? 20.766 -4.392 -14.559 1.00 73.12 78 PRO A O 1
ATOM 608 N N . PRO A 1 79 ? 20.781 -5.169 -12.448 1.00 79.12 79 PRO A N 1
ATOM 609 C CA . PRO A 1 79 ? 20.244 -5.922 -11.313 1.00 79.12 79 PRO A CA 1
ATOM 610 C C . PRO A 1 79 ? 18.940 -5.298 -10.799 1.00 79.12 79 PRO A C 1
ATOM 612 O O . PRO A 1 79 ? 18.826 -4.074 -10.775 1.00 79.12 79 PRO A O 1
ATOM 615 N N . PHE A 1 80 ? 17.988 -6.140 -10.374 1.00 81.00 80 PHE A N 1
ATOM 616 C CA . PHE A 1 80 ? 16.730 -5.667 -9.791 1.00 81.00 80 PHE A CA 1
ATOM 617 C C . PHE A 1 80 ? 17.007 -4.678 -8.662 1.00 81.00 80 PHE A C 1
ATOM 619 O O . PHE A 1 80 ? 17.905 -4.890 -7.843 1.00 81.00 80 PHE A O 1
ATOM 626 N N . GLN A 1 81 ? 16.251 -3.585 -8.653 1.00 80.88 81 GLN A N 1
ATOM 627 C CA . GLN A 1 81 ? 16.450 -2.503 -7.698 1.00 8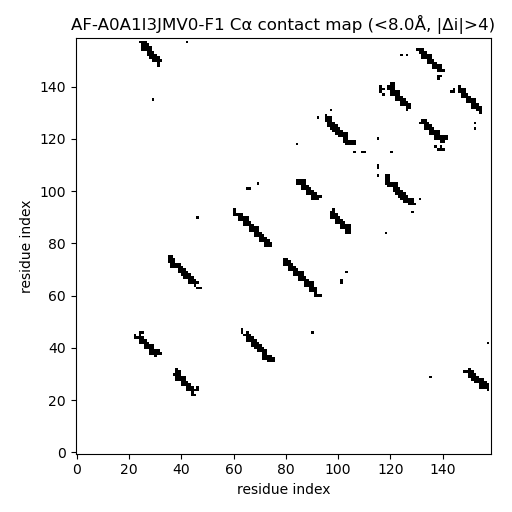0.88 81 GLN A CA 1
ATOM 628 C C . GLN A 1 81 ? 15.328 -2.527 -6.671 1.00 80.88 81 GLN A C 1
ATOM 630 O O . GLN A 1 81 ? 14.163 -2.377 -7.034 1.00 80.88 81 GLN A O 1
ATOM 635 N N . HIS A 1 82 ? 15.705 -2.705 -5.406 1.00 84.62 82 HIS A N 1
ATOM 636 C CA . HIS A 1 82 ? 14.800 -2.599 -4.272 1.00 84.62 82 HIS A CA 1
ATOM 637 C C . HIS A 1 82 ? 14.790 -1.167 -3.748 1.00 84.62 82 HIS A C 1
ATOM 639 O O . HIS A 1 82 ? 15.847 -0.560 -3.532 1.00 84.62 82 HIS A O 1
ATOM 645 N N . HIS A 1 83 ? 13.601 -0.635 -3.504 1.00 83.44 83 HIS A N 1
ATOM 646 C CA . HIS A 1 83 ? 13.426 0.708 -2.980 1.00 83.44 83 HIS A CA 1
ATOM 647 C C . HIS A 1 83 ? 12.456 0.702 -1.813 1.00 83.44 83 HIS A C 1
ATOM 649 O O . HIS A 1 83 ? 11.405 0.082 -1.887 1.00 83.44 83 HIS A O 1
ATOM 655 N N . THR A 1 84 ? 12.787 1.475 -0.780 1.00 87.00 84 THR A N 1
ATOM 656 C CA . THR A 1 84 ? 11.955 1.672 0.410 1.00 87.00 84 THR A CA 1
ATOM 657 C C . THR A 1 84 ? 11.747 3.158 0.653 1.00 87.00 84 THR A C 1
ATOM 659 O O . THR A 1 84 ? 12.673 3.963 0.482 1.00 87.00 84 THR A O 1
ATOM 662 N N . ARG A 1 85 ? 10.540 3.550 1.054 1.00 86.25 85 ARG A N 1
ATOM 663 C CA . ARG A 1 85 ? 10.185 4.933 1.381 1.00 86.25 85 ARG A CA 1
ATOM 664 C C . ARG A 1 85 ? 9.417 5.009 2.680 1.00 86.25 85 ARG A C 1
ATOM 666 O O . ARG A 1 85 ? 8.617 4.129 2.975 1.00 86.25 85 ARG A O 1
ATOM 673 N N . LEU A 1 86 ? 9.654 6.085 3.427 1.00 88.06 86 LEU A N 1
ATOM 674 C CA . LEU A 1 86 ? 8.826 6.411 4.575 1.00 88.06 86 LEU A CA 1
ATOM 675 C C . LEU A 1 86 ? 7.462 6.866 4.061 1.00 88.06 86 LEU A C 1
ATOM 677 O O . LEU A 1 86 ? 7.381 7.717 3.175 1.00 88.06 86 LEU A O 1
ATOM 681 N N . VAL A 1 87 ? 6.408 6.319 4.645 1.00 89.19 87 VAL A N 1
ATOM 682 C CA . VAL A 1 87 ? 5.039 6.773 4.441 1.00 89.19 87 VAL A CA 1
ATOM 683 C C . VAL A 1 87 ? 4.469 7.268 5.757 1.00 89.19 87 VAL A C 1
ATOM 685 O O . VAL A 1 87 ? 4.713 6.696 6.820 1.00 89.19 87 VAL A O 1
ATOM 688 N N . THR A 1 88 ? 3.704 8.347 5.692 1.00 89.69 88 THR A N 1
ATOM 689 C CA . THR A 1 88 ? 2.984 8.891 6.846 1.00 89.69 88 THR A CA 1
ATOM 690 C C . THR A 1 88 ? 1.598 9.313 6.423 1.00 89.69 88 THR A C 1
ATOM 692 O O . THR A 1 88 ? 1.373 9.652 5.264 1.00 89.69 88 THR A O 1
ATOM 695 N N . GLY A 1 89 ? 0.650 9.291 7.342 1.00 89.38 89 GLY A N 1
ATOM 696 C CA . GLY A 1 89 ? -0.695 9.700 7.006 1.00 89.38 89 GLY A CA 1
ATOM 697 C C . GLY A 1 89 ? -1.666 9.476 8.136 1.00 89.38 89 GLY A C 1
ATOM 698 O O . GLY A 1 89 ? -1.322 9.617 9.311 1.00 89.38 89 GLY A O 1
ATOM 699 N N . SER A 1 90 ? -2.899 9.145 7.774 1.00 88.50 90 SER A N 1
ATOM 700 C CA . SER A 1 90 ? -3.942 8.916 8.758 1.00 88.50 90 SER A CA 1
ATOM 701 C C . SER A 1 90 ? -4.864 7.768 8.397 1.00 88.50 90 SER A C 1
ATOM 703 O O . SER A 1 90 ? -5.054 7.450 7.224 1.00 88.50 90 SER A O 1
ATOM 705 N N . SER A 1 91 ? -5.446 7.165 9.426 1.00 88.50 91 SER A N 1
ATOM 706 C CA . SER A 1 91 ? -6.502 6.171 9.306 1.00 88.50 91 SER A CA 1
ATOM 707 C C . SER A 1 91 ? -7.765 6.620 10.025 1.00 88.50 91 SER A C 1
ATOM 709 O O . SER A 1 91 ? -7.712 7.308 11.049 1.00 88.50 91 SER A O 1
ATOM 711 N N . THR A 1 92 ? -8.911 6.221 9.491 1.00 87.50 92 THR A N 1
ATOM 712 C CA . THR A 1 92 ? -10.222 6.427 10.102 1.00 87.50 92 THR A CA 1
ATOM 713 C C . THR A 1 92 ? -11.093 5.198 9.880 1.00 87.50 92 THR A C 1
ATOM 715 O O . THR A 1 92 ? -10.948 4.496 8.882 1.00 87.50 92 THR A O 1
ATOM 718 N N . THR A 1 93 ? -11.987 4.909 10.819 1.00 85.81 93 THR A N 1
ATOM 719 C CA . THR A 1 93 ? -12.885 3.752 10.734 1.00 85.81 93 THR A CA 1
ATOM 720 C C . THR A 1 93 ? -14.291 4.243 10.440 1.00 85.81 93 THR A C 1
ATOM 722 O O . THR A 1 93 ? -14.894 4.943 11.251 1.00 85.81 93 THR A O 1
ATOM 725 N N . VAL A 1 94 ? -14.836 3.857 9.292 1.00 83.25 94 VAL A N 1
ATOM 726 C CA . VAL A 1 94 ? -16.180 4.236 8.857 1.00 83.25 94 VAL A CA 1
ATOM 727 C C . VAL A 1 94 ? -17.018 2.971 8.740 1.00 83.25 94 VAL A C 1
ATOM 729 O O . VAL A 1 94 ? -16.891 2.209 7.788 1.00 83.25 94 VAL A O 1
ATOM 732 N N . SER A 1 95 ? -17.907 2.762 9.711 1.00 84.62 95 SER A N 1
ATOM 733 C CA . SER A 1 95 ? -18.733 1.551 9.813 1.00 84.62 95 SER A CA 1
ATOM 734 C C . SER A 1 95 ? -17.881 0.273 9.892 1.00 84.62 95 SER A C 1
ATOM 736 O O . SER A 1 95 ? -17.169 0.087 10.877 1.00 84.62 95 SER A O 1
ATOM 738 N N . ASP A 1 96 ? -17.962 -0.590 8.883 1.00 85.44 96 ASP A N 1
ATOM 739 C CA . ASP A 1 96 ? -17.255 -1.863 8.728 1.00 85.44 96 ASP A CA 1
ATOM 740 C C . ASP A 1 96 ? -15.962 -1.736 7.907 1.00 85.44 96 ASP A C 1
ATOM 742 O O . ASP A 1 96 ? -15.345 -2.742 7.564 1.00 85.44 96 ASP A O 1
ATOM 746 N N . LYS A 1 97 ? -15.536 -0.506 7.599 1.00 88.88 97 LYS A N 1
ATOM 747 C CA . LYS A 1 97 ? -14.345 -0.233 6.795 1.00 88.88 97 LYS A CA 1
ATOM 748 C C . LYS A 1 97 ? -13.323 0.606 7.537 1.00 88.88 97 LYS A C 1
ATOM 750 O O . LYS A 1 97 ? -13.664 1.452 8.366 1.00 88.88 97 LYS A O 1
ATOM 755 N N . ILE A 1 98 ? -12.061 0.407 7.186 1.00 89.25 98 ILE A N 1
ATOM 756 C CA . ILE A 1 98 ? -10.956 1.268 7.589 1.00 89.25 98 ILE A CA 1
ATOM 757 C C . ILE A 1 98 ? -10.422 1.961 6.343 1.00 89.25 98 ILE A C 1
ATOM 759 O O . ILE A 1 98 ? -10.001 1.310 5.389 1.00 89.25 98 ILE A O 1
ATOM 763 N N . GLU A 1 99 ? -10.443 3.285 6.357 1.00 91.69 99 GLU A N 1
ATOM 764 C CA . GLU A 1 99 ? -9.875 4.115 5.304 1.00 91.69 99 GLU A CA 1
ATOM 765 C C . GLU A 1 99 ? -8.527 4.652 5.775 1.00 91.69 99 GLU A C 1
ATOM 767 O O . GLU A 1 99 ? -8.435 5.274 6.836 1.00 91.69 99 GLU A O 1
ATOM 772 N N . ILE A 1 100 ? -7.477 4.416 4.993 1.00 91.06 100 ILE A N 1
ATOM 773 C CA . ILE A 1 100 ? -6.120 4.891 5.268 1.00 91.06 100 ILE A CA 1
ATOM 774 C C . ILE A 1 100 ? -5.680 5.765 4.109 1.00 91.06 100 ILE A C 1
ATOM 776 O O . ILE A 1 100 ? -5.779 5.353 2.960 1.00 91.06 100 ILE A O 1
ATOM 780 N N . SER A 1 101 ? -5.175 6.957 4.396 1.00 91.00 101 SER A N 1
ATOM 781 C CA . SER A 1 101 ? -4.517 7.809 3.405 1.00 91.00 101 SER A CA 1
ATOM 782 C C . SER A 1 101 ? -3.081 8.037 3.839 1.00 91.00 101 SER A C 1
ATOM 784 O O . SER A 1 101 ? -2.860 8.501 4.956 1.00 91.00 101 SER A O 1
ATOM 786 N N . LEU A 1 102 ? -2.129 7.697 2.976 1.00 90.25 102 LEU A N 1
ATOM 787 C CA . LEU A 1 102 ? -0.694 7.730 3.235 1.00 90.25 102 LEU A CA 1
ATOM 788 C C . LEU A 1 102 ? 0.013 8.521 2.144 1.00 90.25 102 LEU A C 1
ATOM 790 O O . LEU A 1 102 ? -0.302 8.383 0.963 1.00 90.25 102 LEU A O 1
ATOM 794 N N . HIS A 1 103 ? 1.016 9.288 2.533 1.00 88.50 103 HIS A N 1
ATOM 795 C CA . HIS A 1 103 ? 1.884 10.035 1.638 1.00 88.50 103 HIS A CA 1
ATOM 796 C C . HIS A 1 103 ? 3.300 9.498 1.797 1.00 88.50 103 HIS A C 1
ATOM 798 O O . HIS A 1 103 ? 3.824 9.452 2.916 1.00 88.50 103 HIS A O 1
ATOM 804 N N . ALA A 1 104 ? 3.899 9.060 0.690 1.00 85.00 104 ALA A N 1
ATOM 805 C CA . ALA A 1 104 ? 5.316 8.739 0.671 1.00 85.00 104 ALA A CA 1
ATOM 806 C C . ALA A 1 104 ? 6.143 10.026 0.698 1.00 85.00 104 ALA A C 1
ATOM 808 O O . ALA A 1 104 ? 5.804 11.007 0.038 1.00 85.00 104 ALA A O 1
ATOM 809 N N . SER A 1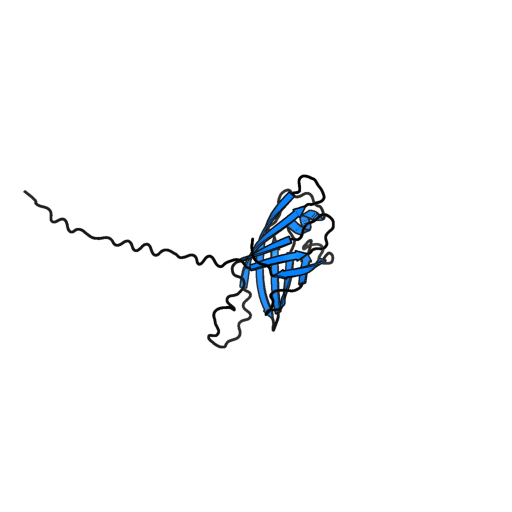 105 ? 7.232 10.020 1.466 1.00 77.44 105 SER A N 1
ATOM 810 C CA . SER A 1 105 ? 8.189 11.124 1.496 1.00 77.44 105 SER A CA 1
ATOM 811 C C . SER A 1 105 ? 8.701 11.438 0.088 1.00 77.44 105 SER A C 1
ATOM 813 O O . SER A 1 105 ? 8.950 10.510 -0.688 1.00 77.44 105 SER A O 1
ATOM 815 N N . GLU A 1 106 ? 8.925 12.719 -0.213 1.00 68.62 106 GLU A N 1
ATOM 816 C CA . GLU A 1 106 ? 9.490 13.137 -1.496 1.00 68.62 106 GLU A CA 1
ATOM 817 C C . GLU A 1 106 ? 10.767 12.359 -1.835 1.00 68.62 106 GLU A C 1
ATOM 819 O O . GLU A 1 106 ? 11.621 12.091 -0.987 1.00 68.62 106 GLU A O 1
ATOM 824 N N . ALA A 1 107 ? 10.895 11.981 -3.105 1.00 66.19 107 ALA A N 1
ATOM 825 C CA . ALA A 1 107 ? 12.066 11.282 -3.593 1.00 66.19 107 ALA A CA 1
ATOM 826 C C . ALA A 1 107 ? 12.976 12.264 -4.340 1.00 66.19 107 ALA A C 1
ATOM 828 O O . ALA A 1 107 ? 12.758 12.573 -5.516 1.00 66.19 107 ALA A O 1
ATOM 829 N N . GLU A 1 108 ? 14.006 12.751 -3.650 1.00 58.69 108 GLU A N 1
ATOM 830 C CA . GLU A 1 108 ? 15.064 13.543 -4.273 1.00 58.69 108 GLU A CA 1
ATOM 831 C C . GLU A 1 108 ? 15.802 12.696 -5.327 1.00 58.69 108 GLU A C 1
ATOM 833 O O . GLU A 1 108 ? 16.069 11.509 -5.125 1.00 58.69 108 GLU A O 1
ATOM 838 N N . ASN A 1 109 ? 16.145 13.311 -6.461 1.00 58.78 109 ASN A N 1
ATOM 839 C CA . ASN A 1 109 ? 16.975 12.726 -7.527 1.00 58.78 109 ASN A CA 1
ATOM 840 C C . ASN A 1 109 ? 16.383 11.537 -8.308 1.00 58.78 109 ASN A C 1
ATOM 842 O O . ASN A 1 109 ? 17.126 10.809 -8.966 1.00 58.78 109 ASN A O 1
ATOM 846 N N . VAL A 1 110 ? 15.061 11.352 -8.305 1.00 57.41 110 VAL A N 1
ATOM 847 C CA . VAL A 1 110 ? 14.409 10.361 -9.178 1.00 57.41 110 VAL A CA 1
ATOM 848 C C . VAL A 1 110 ? 14.050 11.013 -10.509 1.00 57.41 110 VAL A C 1
ATOM 850 O O . VAL A 1 110 ? 13.298 11.997 -10.504 1.00 57.41 110 VAL A O 1
ATOM 853 N N . PRO A 1 111 ? 14.546 10.492 -11.646 1.00 55.56 111 PRO A N 1
ATOM 854 C CA . PRO A 1 111 ? 14.116 10.941 -12.962 1.00 55.56 111 PRO A CA 1
ATOM 855 C C . PRO A 1 111 ? 12.592 10.864 -13.070 1.00 55.56 111 PRO A C 1
ATOM 857 O O . PRO A 1 111 ? 11.991 9.860 -12.672 1.00 55.56 111 PRO A O 1
ATOM 860 N N . ASP A 1 112 ? 11.977 11.926 -13.591 1.00 56.38 112 ASP A N 1
ATOM 861 C CA . ASP A 1 112 ? 10.537 11.965 -13.824 1.00 56.38 112 ASP A CA 1
ATOM 862 C C . ASP A 1 112 ? 10.155 10.844 -14.795 1.00 56.38 112 ASP A C 1
ATOM 864 O O . ASP A 1 112 ? 10.494 10.842 -15.978 1.00 56.38 112 ASP A O 1
ATOM 868 N N . SER A 1 113 ? 9.553 9.811 -14.230 1.00 63.50 113 SER A N 1
ATOM 869 C CA . SER A 1 113 ? 9.229 8.561 -14.890 1.00 63.50 113 SER A CA 1
ATOM 870 C C . SER A 1 113 ? 7.935 8.047 -14.287 1.00 63.50 113 SER A C 1
ATOM 872 O O . SER A 1 113 ? 7.569 8.403 -13.162 1.00 63.50 113 SER A O 1
ATOM 874 N N . ALA A 1 114 ? 7.264 7.139 -14.996 1.00 59.69 114 ALA A N 1
ATOM 875 C CA . ALA A 1 114 ? 6.136 6.409 -14.426 1.00 59.69 114 ALA A CA 1
ATOM 876 C C . ALA A 1 114 ? 6.494 5.755 -13.070 1.00 59.69 114 ALA A C 1
ATOM 878 O O . ALA A 1 114 ? 5.628 5.607 -12.215 1.00 59.69 114 ALA A O 1
ATOM 879 N N . GLN A 1 115 ? 7.781 5.455 -12.853 1.00 63.12 115 GLN A N 1
ATOM 880 C CA . GLN A 1 115 ? 8.319 4.848 -11.640 1.00 63.12 115 GLN A CA 1
ATOM 881 C C . GLN A 1 115 ? 8.327 5.820 -10.455 1.00 63.12 115 GLN A C 1
ATOM 883 O O . GLN A 1 115 ? 7.943 5.421 -9.363 1.00 63.12 115 GLN A O 1
ATOM 888 N N . LYS A 1 116 ? 8.661 7.107 -10.653 1.00 69.19 116 LYS A N 1
ATOM 889 C CA . LYS A 1 116 ? 8.688 8.127 -9.578 1.00 69.19 116 LYS A CA 1
ATOM 890 C C . LYS A 1 116 ? 7.356 8.239 -8.828 1.00 69.19 116 LYS A C 1
ATOM 892 O O . LYS A 1 116 ? 7.326 8.512 -7.634 1.00 69.19 116 LYS A O 1
ATOM 897 N N . ARG A 1 117 ? 6.254 7.951 -9.514 1.00 69.94 117 ARG A N 1
ATOM 898 C CA . ARG A 1 117 ? 4.884 7.998 -8.984 1.00 69.94 117 ARG A CA 1
ATOM 899 C C . ARG A 1 117 ? 4.627 6.965 -7.892 1.00 69.94 117 ARG A C 1
ATOM 901 O O . ARG A 1 117 ? 3.880 7.238 -6.962 1.00 69.94 117 ARG A O 1
ATOM 908 N N . LEU A 1 118 ? 5.276 5.804 -7.978 1.00 67.56 118 LEU A N 1
ATOM 909 C CA . LEU A 1 118 ? 5.275 4.811 -6.902 1.00 67.56 118 LEU A CA 1
ATOM 910 C C . LEU A 1 118 ? 6.101 5.297 -5.699 1.00 67.56 118 LEU A C 1
ATOM 912 O O . LEU A 1 118 ? 5.868 4.886 -4.571 1.00 67.56 118 LEU A O 1
ATOM 916 N N . TRP A 1 119 ? 7.057 6.203 -5.905 1.00 71.62 119 TRP A N 1
ATOM 917 C CA . TRP A 1 119 ? 8.006 6.606 -4.868 1.00 71.62 119 TRP A CA 1
ATOM 918 C C . TRP A 1 119 ? 7.501 7.778 -4.029 1.00 71.62 119 TRP A C 1
ATOM 920 O O . TRP A 1 119 ? 7.849 7.858 -2.857 1.00 71.62 119 TRP A O 1
ATOM 930 N N . SER A 1 120 ? 6.726 8.687 -4.623 1.00 74.06 120 SER A N 1
ATOM 931 C CA . SER A 1 120 ? 6.236 9.915 -3.977 1.00 74.06 120 SER A CA 1
ATOM 932 C C . SER A 1 120 ? 4.712 10.063 -4.030 1.00 74.06 120 SER A C 1
ATOM 934 O O . SER A 1 120 ? 4.188 11.150 -3.811 1.00 74.06 120 SER A O 1
ATOM 936 N N . GLY A 1 121 ? 3.997 8.999 -4.399 1.00 77.88 121 GLY A N 1
ATOM 937 C CA . GLY A 1 121 ? 2.548 9.028 -4.556 1.00 77.88 121 GLY A CA 1
ATOM 938 C C . GLY A 1 121 ? 1.785 9.016 -3.233 1.00 77.88 121 GLY A C 1
ATOM 939 O O . GLY A 1 121 ? 2.327 8.756 -2.153 1.00 77.88 121 GLY A O 1
ATOM 940 N N . THR A 1 122 ? 0.481 9.259 -3.348 1.00 85.50 122 THR A N 1
ATOM 941 C CA . THR A 1 122 ? -0.466 9.084 -2.245 1.00 85.50 122 THR A CA 1
ATOM 942 C C . THR A 1 122 ? -1.170 7.740 -2.371 1.00 85.50 122 THR A C 1
ATOM 944 O O . THR A 1 122 ? -1.801 7.459 -3.390 1.00 85.50 122 THR A O 1
ATOM 947 N N . TYR A 1 123 ? -1.106 6.935 -1.315 1.00 87.19 123 TYR A N 1
ATOM 948 C CA . TYR A 1 123 ? -1.779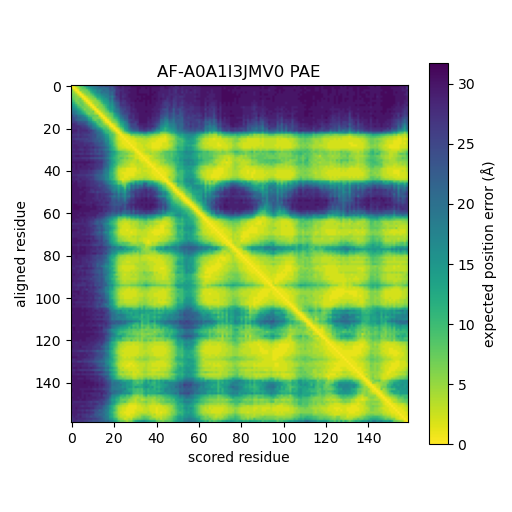 5.648 -1.210 1.00 87.19 123 TYR A CA 1
ATOM 949 C C . TYR A 1 123 ? -3.062 5.815 -0.403 1.00 87.19 123 TYR A C 1
ATOM 951 O O . TYR A 1 123 ? -3.029 6.279 0.736 1.00 87.19 123 TYR A O 1
ATOM 959 N N . HIS A 1 124 ? -4.187 5.402 -0.968 1.00 90.88 124 HIS A N 1
ATOM 960 C CA . HIS A 1 124 ? -5.456 5.315 -0.262 1.00 90.88 124 HIS A CA 1
ATOM 961 C C . HIS A 1 124 ? -5.866 3.852 -0.152 1.00 90.88 124 HIS A C 1
ATOM 963 O O . HIS A 1 124 ? -6.094 3.218 -1.175 1.00 90.88 124 HIS A O 1
ATOM 969 N N . LEU A 1 125 ? -5.968 3.313 1.059 1.00 92.25 125 LEU A N 1
ATOM 970 C CA . LEU A 1 125 ? -6.441 1.955 1.308 1.00 92.25 125 LEU A CA 1
ATOM 971 C C . LEU A 1 125 ? -7.869 2.018 1.843 1.00 92.25 125 LEU A C 1
ATOM 973 O O . LEU A 1 125 ? -8.167 2.824 2.724 1.00 92.25 125 LEU A O 1
ATOM 977 N N . ILE A 1 126 ? -8.735 1.152 1.328 1.00 93.31 126 ILE A N 1
ATOM 978 C CA . ILE A 1 126 ? -10.085 0.930 1.847 1.00 93.31 126 ILE A CA 1
ATOM 979 C C . ILE A 1 126 ? -10.166 -0.546 2.210 1.00 93.31 126 ILE A C 1
ATOM 981 O O . ILE A 1 126 ? -10.271 -1.404 1.331 1.00 93.31 126 ILE A O 1
ATOM 985 N N . LEU A 1 127 ? -10.080 -0.821 3.506 1.00 92.94 127 LEU A N 1
ATOM 986 C CA . LEU A 1 127 ? -9.967 -2.161 4.066 1.00 92.94 127 LEU A CA 1
ATOM 987 C C . LEU A 1 127 ? -11.270 -2.571 4.741 1.00 92.94 127 LEU A C 1
ATOM 989 O O . LEU A 1 127 ? -11.931 -1.747 5.372 1.00 92.94 127 LEU A O 1
ATOM 993 N N . ASP A 1 128 ? -11.617 -3.846 4.652 1.00 91.06 128 ASP A N 1
ATOM 994 C CA . ASP A 1 128 ? -12.620 -4.460 5.514 1.00 91.06 128 ASP A CA 1
ATOM 995 C C . ASP A 1 128 ? -12.073 -4.551 6.949 1.00 91.06 128 ASP A C 1
ATOM 997 O O . ASP A 1 128 ? -10.952 -5.009 7.174 1.00 91.06 128 ASP A O 1
ATOM 1001 N N . ALA A 1 129 ? -12.847 -4.096 7.934 1.00 86.25 129 ALA A N 1
ATOM 1002 C CA . ALA A 1 129 ? -12.375 -3.983 9.314 1.00 86.25 129 ALA A CA 1
ATOM 1003 C C . ALA A 1 129 ? -12.143 -5.340 10.004 1.00 86.25 129 ALA A C 1
ATOM 1005 O O . ALA A 1 129 ? -11.445 -5.384 11.016 1.00 86.25 129 ALA A O 1
ATOM 1006 N N . ASN A 1 130 ? -12.709 -6.433 9.480 1.00 84.94 130 ASN A N 1
ATOM 1007 C CA . ASN A 1 130 ? -12.581 -7.764 10.078 1.00 84.94 130 ASN A CA 1
ATOM 1008 C C . ASN A 1 130 ? -11.395 -8.541 9.502 1.00 84.94 130 ASN A C 1
ATOM 1010 O O . ASN A 1 130 ? -10.706 -9.258 10.223 1.00 84.94 130 ASN A O 1
ATOM 1014 N N . THR A 1 131 ? -11.181 -8.429 8.193 1.00 89.56 131 THR A N 1
ATOM 1015 C CA . THR A 1 131 ? -10.159 -9.187 7.459 1.00 89.56 131 THR A CA 1
ATOM 1016 C C . THR A 1 131 ? -8.896 -8.382 7.189 1.00 89.56 131 THR A C 1
ATOM 1018 O O . THR A 1 131 ? -7.864 -8.973 6.887 1.00 89.56 131 THR A O 1
ATOM 1021 N N . LEU A 1 132 ? -8.977 -7.049 7.270 1.00 90.81 132 LEU A N 1
ATOM 1022 C CA . LEU A 1 132 ? -7.929 -6.096 6.889 1.00 90.81 132 LEU A CA 1
ATOM 1023 C C . LEU A 1 132 ? -7.498 -6.180 5.418 1.00 90.81 132 LEU A C 1
ATOM 1025 O O . LEU A 1 132 ? -6.559 -5.493 5.019 1.00 90.81 132 LEU A O 1
ATOM 1029 N N . ASN A 1 133 ? -8.197 -6.971 4.606 1.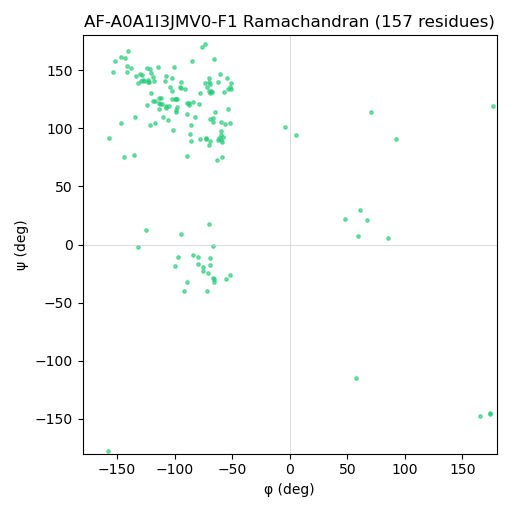00 93.38 133 ASN A N 1
ATOM 1030 C CA . ASN A 1 133 ? -8.042 -7.008 3.159 1.00 93.38 133 ASN A CA 1
ATOM 1031 C C . ASN A 1 133 ? -8.888 -5.911 2.519 1.00 93.38 133 ASN A C 1
ATOM 1033 O O . ASN A 1 133 ? -9.885 -5.460 3.088 1.00 93.38 133 ASN A O 1
ATOM 1037 N N . GLY A 1 134 ? -8.542 -5.510 1.305 1.00 93.75 134 GLY A N 1
ATOM 1038 C CA . GLY A 1 134 ? -9.371 -4.573 0.572 1.00 93.75 134 GLY A CA 1
ATOM 1039 C C . GLY A 1 134 ? -8.752 -4.111 -0.727 1.00 93.75 134 GLY A C 1
ATOM 1040 O O . GLY A 1 134 ? -8.074 -4.862 -1.425 1.00 93.75 134 GLY A O 1
ATOM 1041 N N . ILE A 1 135 ? -9.011 -2.853 -1.048 1.00 93.06 135 ILE A N 1
ATOM 1042 C CA . ILE A 1 135 ? -8.489 -2.210 -2.247 1.00 93.06 135 ILE A CA 1
ATOM 1043 C C . ILE A 1 135 ? -7.527 -1.103 -1.859 1.00 93.06 135 ILE A C 1
ATOM 1045 O O . ILE A 1 135 ? -7.673 -0.480 -0.802 1.00 93.06 135 ILE A O 1
ATOM 1049 N N . PHE A 1 136 ? -6.585 -0.815 -2.746 1.00 90.56 136 PHE A N 1
ATOM 1050 C CA . PHE A 1 136 ? -5.819 0.414 -2.672 1.00 90.56 136 PHE A CA 1
ATOM 1051 C C . PHE A 1 136 ? -5.918 1.202 -3.974 1.00 90.56 136 PHE A C 1
ATOM 1053 O O . PHE A 1 136 ? -6.114 0.654 -5.060 1.00 90.56 136 PHE A O 1
ATOM 1060 N N . LEU A 1 137 ? -5.783 2.513 -3.831 1.00 88.88 137 LEU A N 1
ATOM 1061 C CA . LEU A 1 137 ? -5.728 3.477 -4.907 1.00 88.88 137 LEU A CA 1
ATOM 1062 C C . LEU A 1 137 ? -4.435 4.270 -4.750 1.00 88.88 137 LEU A C 1
ATOM 1064 O O . LEU A 1 137 ? -4.227 4.934 -3.735 1.00 88.88 137 LEU A O 1
ATOM 1068 N N . LEU A 1 138 ? -3.571 4.213 -5.753 1.00 83.81 138 LEU A N 1
ATOM 1069 C CA . LEU A 1 138 ? -2.363 5.020 -5.824 1.00 83.81 138 LEU A CA 1
ATOM 1070 C C . LEU A 1 138 ? -2.622 6.229 -6.719 1.00 83.81 138 LEU A C 1
ATOM 1072 O O . LEU A 1 138 ? -2.831 6.086 -7.927 1.00 83.81 138 LEU A O 1
ATOM 1076 N N . ARG A 1 139 ? -2.553 7.422 -6.132 1.00 76.62 139 ARG A N 1
ATOM 1077 C CA . ARG A 1 139 ? -2.506 8.684 -6.871 1.00 76.62 139 ARG A CA 1
ATOM 1078 C C . ARG A 1 139 ? -1.056 9.021 -7.168 1.00 76.62 139 ARG A C 1
ATOM 1080 O O . ARG A 1 139 ? -0.267 9.292 -6.263 1.00 76.62 139 ARG A O 1
ATOM 1087 N N . ALA A 1 140 ? -0.733 8.972 -8.452 1.00 63.25 140 ALA A N 1
ATOM 1088 C CA . ALA A 1 140 ? 0.612 9.141 -8.977 1.00 63.25 140 ALA A CA 1
ATOM 1089 C C . ALA A 1 140 ? 1.203 10.546 -8.783 1.00 63.25 140 ALA A C 1
ATOM 1091 O O . ALA A 1 140 ? 2.422 10.692 -8.724 1.00 63.25 140 ALA A O 1
ATOM 1092 N N . SER A 1 141 ? 0.347 11.564 -8.733 1.00 61.38 141 SER A N 1
ATOM 1093 C CA . SER A 1 141 ? 0.711 12.960 -8.514 1.00 61.38 141 SER A CA 1
ATOM 1094 C C . SER A 1 141 ? -0.469 13.697 -7.883 1.00 61.38 141 SER A C 1
ATOM 1096 O O . SER A 1 141 ? -1.622 13.374 -8.178 1.00 61.38 141 SER A O 1
ATOM 1098 N N . GLU A 1 142 ? -0.190 14.695 -7.046 1.00 57.62 142 GLU A N 1
ATOM 1099 C CA . GLU A 1 142 ? -1.214 15.649 -6.601 1.00 57.62 142 GLU A CA 1
ATOM 1100 C C . GLU A 1 142 ? -1.720 16.514 -7.768 1.00 57.62 142 GLU A C 1
ATOM 1102 O O . GLU A 1 142 ? -2.896 16.878 -7.799 1.00 57.62 142 GLU A O 1
ATOM 1107 N N . ASP A 1 143 ? -0.863 16.760 -8.765 1.00 56.28 143 ASP A N 1
ATOM 1108 C CA . ASP A 1 143 ? -1.148 17.620 -9.921 1.00 56.28 143 ASP A CA 1
ATOM 1109 C C . ASP A 1 143 ? -1.996 16.934 -11.009 1.00 56.28 143 ASP A C 1
ATOM 1111 O O . ASP A 1 143 ? -2.572 17.612 -11.860 1.00 56.28 143 ASP A O 1
ATOM 1115 N N . ASP A 1 144 ? -2.096 15.598 -10.994 1.00 62.78 144 ASP A N 1
ATOM 1116 C CA . ASP A 1 144 ? -2.927 14.827 -11.931 1.00 62.78 144 ASP A CA 1
ATOM 1117 C C . ASP A 1 144 ? -3.729 13.724 -11.208 1.00 62.78 144 ASP A C 1
ATOM 1119 O O . ASP A 1 144 ? -3.392 12.535 -11.268 1.00 62.78 144 ASP A O 1
ATOM 1123 N N . PRO A 1 145 ? -4.824 14.097 -10.517 1.00 61.12 145 PRO A N 1
ATOM 1124 C CA . PRO A 1 145 ? -5.638 13.160 -9.745 1.00 61.12 145 PRO A CA 1
ATOM 1125 C C . PRO A 1 145 ? -6.417 12.165 -10.620 1.00 61.12 145 PRO A C 1
ATOM 1127 O O . PRO A 1 145 ? -6.967 11.195 -10.095 1.00 61.12 145 PRO A O 1
ATOM 1130 N N . GLN A 1 146 ? -6.488 12.381 -11.940 1.00 64.56 146 GLN A N 1
ATOM 1131 C CA . GLN A 1 146 ? -7.175 11.464 -12.855 1.00 64.56 146 GLN A CA 1
ATOM 1132 C C . GLN A 1 146 ? -6.354 10.199 -13.115 1.00 64.56 146 GLN A C 1
ATOM 1134 O O . GLN A 1 146 ? -6.916 9.152 -13.441 1.00 64.56 146 GLN A O 1
ATOM 1139 N N . GLN A 1 147 ? -5.037 10.259 -12.914 1.00 69.00 147 GLN A N 1
ATOM 1140 C CA . GLN A 1 147 ? -4.158 9.115 -13.086 1.00 69.00 147 GLN A CA 1
ATOM 1141 C C . GLN A 1 147 ? -4.028 8.316 -11.783 1.00 69.00 147 GLN A C 1
ATOM 1143 O O . GLN A 1 147 ? -3.033 8.392 -11.059 1.00 69.00 147 GLN A O 1
ATOM 1148 N N . THR A 1 148 ? -5.075 7.545 -11.489 1.00 74.31 148 THR A N 1
ATOM 1149 C CA . THR A 1 148 ? -5.131 6.641 -10.333 1.00 74.31 148 THR A CA 1
ATOM 1150 C C . THR A 1 148 ? -4.902 5.193 -10.767 1.00 74.31 148 THR A C 1
ATOM 1152 O O . THR A 1 148 ? -5.539 4.718 -11.708 1.00 74.31 148 THR A O 1
ATOM 1155 N N . PHE A 1 149 ? -4.020 4.481 -10.065 1.00 79.62 149 PHE A N 1
ATOM 1156 C CA . PHE A 1 149 ? -3.856 3.034 -10.208 1.00 79.62 149 PHE A CA 1
ATOM 1157 C C . PHE A 1 149 ? -4.626 2.333 -9.096 1.00 79.62 149 PHE A C 1
ATOM 1159 O O . PHE A 1 149 ? -4.416 2.631 -7.922 1.00 79.62 149 PHE A O 1
ATOM 1166 N N . ASN A 1 150 ? -5.509 1.414 -9.467 1.00 84.81 150 ASN A N 1
ATOM 1167 C CA . ASN A 1 150 ? -6.278 0.624 -8.515 1.00 84.81 150 ASN A CA 1
ATOM 1168 C C . ASN A 1 150 ? -5.671 -0.768 -8.410 1.00 84.81 150 ASN A C 1
ATOM 1170 O O . ASN A 1 150 ? -5.262 -1.337 -9.423 1.00 84.81 150 ASN A O 1
ATOM 1174 N N . GLY A 1 151 ? -5.685 -1.325 -7.210 1.00 87.31 151 GLY A N 1
ATOM 1175 C CA . GLY A 1 151 ? -5.223 -2.679 -6.978 1.00 87.31 151 GLY A CA 1
ATOM 1176 C C . GLY A 1 151 ? -5.794 -3.283 -5.707 1.00 87.31 151 GLY A C 1
ATOM 1177 O O . GLY A 1 151 ? -6.610 -2.675 -5.007 1.00 87.31 151 GLY A O 1
ATOM 1178 N N . GLU A 1 152 ? -5.357 -4.501 -5.422 1.00 92.19 152 GLU A N 1
ATOM 1179 C CA . GLU A 1 152 ? -5.758 -5.247 -4.233 1.00 92.19 152 GLU A CA 1
ATOM 1180 C C . GLU A 1 152 ? -4.746 -5.041 -3.107 1.00 92.19 152 GLU A C 1
ATOM 1182 O O . GLU A 1 152 ? -3.536 -5.013 -3.340 1.00 92.19 152 GLU A O 1
ATOM 1187 N N . ALA A 1 153 ? -5.257 -4.893 -1.887 1.00 94.06 153 ALA A N 1
ATOM 1188 C CA . ALA A 1 153 ? -4.477 -4.857 -0.661 1.00 94.06 153 ALA A CA 1
ATOM 1189 C C . ALA A 1 153 ? -4.747 -6.144 0.123 1.00 94.06 153 ALA A C 1
ATOM 1191 O O . ALA A 1 153 ? -5.842 -6.331 0.660 1.00 94.06 153 ALA A O 1
ATOM 1192 N N . THR A 1 154 ? -3.751 -7.026 0.185 1.00 95.38 154 THR A N 1
ATOM 1193 C CA . THR A 1 154 ? -3.846 -8.295 0.917 1.00 95.38 154 THR A CA 1
ATOM 1194 C C . THR A 1 154 ? -3.061 -8.193 2.212 1.00 95.38 154 THR A C 1
ATOM 1196 O O . THR A 1 154 ? -1.855 -7.954 2.186 1.00 95.38 154 THR A O 1
ATOM 1199 N N . PHE A 1 155 ? -3.741 -8.361 3.340 1.00 93.19 155 PHE A N 1
ATOM 1200 C CA . PHE A 1 155 ? -3.117 -8.404 4.652 1.00 93.19 155 PHE A CA 1
ATOM 1201 C C . PHE A 1 155 ? -2.251 -9.659 4.778 1.00 93.19 155 PHE A C 1
ATOM 1203 O O . PHE A 1 155 ? -2.682 -10.767 4.450 1.00 93.19 155 PHE A O 1
ATOM 1210 N N . THR A 1 156 ? -1.016 -9.480 5.234 1.00 92.38 156 THR A N 1
ATOM 1211 C CA . THR A 1 156 ? -0.007 -10.539 5.298 1.00 92.38 156 THR A CA 1
ATOM 1212 C C . THR A 1 156 ? 0.812 -10.444 6.579 1.00 92.38 156 THR A C 1
ATOM 1214 O O . THR A 1 156 ? 0.796 -9.437 7.290 1.00 92.38 156 THR A O 1
ATOM 1217 N N . GLN A 1 157 ? 1.552 -11.508 6.875 1.00 86.00 157 GLN A N 1
ATOM 1218 C CA . GLN A 1 157 ? 2.568 -11.481 7.914 1.00 86.00 157 GLN A CA 1
ATOM 1219 C C . GLN A 1 157 ? 3.742 -10.599 7.469 1.00 86.00 157 GLN A C 1
ATOM 1221 O O . GLN A 1 157 ? 4.161 -10.655 6.315 1.00 86.00 157 GLN A O 1
ATOM 1226 N N . CYS A 1 158 ? 4.259 -9.789 8.390 1.00 84.12 158 CYS A N 1
ATOM 1227 C CA . CYS A 1 158 ? 5.496 -9.049 8.177 1.00 84.12 158 CYS A CA 1
ATOM 1228 C C . CYS A 1 158 ? 6.688 -10.012 8.130 1.00 84.12 158 CYS A C 1
ATOM 1230 O O . CYS A 1 158 ? 6.792 -10.888 8.992 1.00 84.12 158 CYS A O 1
ATOM 1232 N N . GLU A 1 159 ? 7.547 -9.848 7.125 1.00 69.88 159 GLU A N 1
ATOM 1233 C CA . GLU A 1 159 ? 8.816 -10.577 6.982 1.00 69.88 159 GLU A CA 1
ATOM 1234 C C . GLU A 1 159 ? 9.910 -10.038 7.912 1.00 69.88 159 GLU A C 1
ATOM 1236 O O . GLU A 1 159 ? 9.928 -8.808 8.166 1.00 69.88 159 GLU A O 1
#

Mean predicted aligned error: 12.63 Å

Solvent-accessible surface area (backbone atoms only — not comparable to full-atom values): 9299 Å² total; per-residue (Å²): 135,90,82,81,85,79,80,81,78,81,78,78,75,75,75,74,74,78,73,72,76,78,66,78,57,49,25,29,44,33,44,59,85,49,88,52,47,52,56,33,40,36,38,32,37,79,77,71,71,85,87,75,64,101,70,77,98,70,97,70,84,58,72,37,69,31,39,38,37,42,31,37,37,38,65,76,47,88,74,67,45,78,47,76,35,54,28,39,39,37,33,38,68,59,92,66,28,34,42,32,44,33,39,30,48,80,61,83,94,58,67,94,45,86,66,42,24,78,47,43,18,37,41,35,36,48,21,36,64,87,72,55,30,38,37,32,36,38,27,42,37,91,91,42,71,85,54,58,44,65,30,46,28,41,56,48,83,71,132

pLDDT: mean 72.99, std 17.81, range [37.69, 95.38]